Protein AF-A0A2R6IK11-F1 (afdb_monomer_lite)

Radius of gyration: 20.37 Å; chains: 1; bounding box: 44×15×68 Å

pLDDT: mean 73.19, std 18.85, range [38.56, 96.25]

Foldseek 3Di:
DDPPPPPPPPPVVVVVVVVVVVVLCVQLVLVVLVVVLVVLVVCVVVVVDDPVRSVVSNVVSVVSNVVSVVVVVVVVVVVVVVVD

Secondary structure (DSSP, 8-state):
----TTTSSHHHHHHHHHHHHHHHHHHT-HHHHHHHHHHHHHHHHTTSS-HHHHHHHHHHHHHHHHHHHHHHHHHHHHHHHTT-

Sequence (84 aa):
MILVDDLFARPFLSILDAVRTLAVEELYDVERIRDDLKENRLLYELGERSEDRYRERKWELEMELDAAERAREQLRSKSIEVRG

Structure (mmCIF, N/CA/C/O backbone):
data_AF-A0A2R6IK11-F1
#
_entry.id   AF-A0A2R6IK11-F1
#
loop_
_atom_site.group_PDB
_atom_site.id
_atom_site.type_symbol
_atom_site.label_atom_id
_atom_site.label_alt_id
_atom_site.label_comp_id
_atom_site.label_asym_id
_atom_site.label_entity_id
_atom_site.label_seq_id
_atom_site.pdbx_PDB_ins_code
_atom_site.Cartn_x
_atom_site.Cartn_y
_atom_site.Cartn_z
_atom_site.occupancy
_atom_site.B_iso_or_equiv
_atom_site.auth_seq_id
_atom_site.auth_comp_id
_atom_site.auth_asym_id
_atom_site.auth_atom_id
_atom_site.pdbx_PDB_model_num
ATOM 1 N N . MET A 1 1 ? 9.941 -8.618 -56.721 1.00 52.56 1 MET A N 1
ATOM 2 C CA . MET A 1 1 ? 10.657 -7.985 -55.596 1.00 52.56 1 MET A CA 1
ATOM 3 C C . MET A 1 1 ? 9.666 -7.062 -54.907 1.00 52.56 1 MET A C 1
ATOM 5 O O . MET A 1 1 ? 9.396 -5.986 -55.419 1.00 52.56 1 MET A O 1
ATOM 9 N N . ILE A 1 2 ? 8.999 -7.560 -53.866 1.00 44.12 2 ILE A N 1
ATOM 10 C CA . ILE A 1 2 ? 7.937 -6.846 -53.150 1.00 44.12 2 ILE A CA 1
ATOM 11 C C . ILE A 1 2 ? 8.611 -6.133 -51.974 1.00 44.12 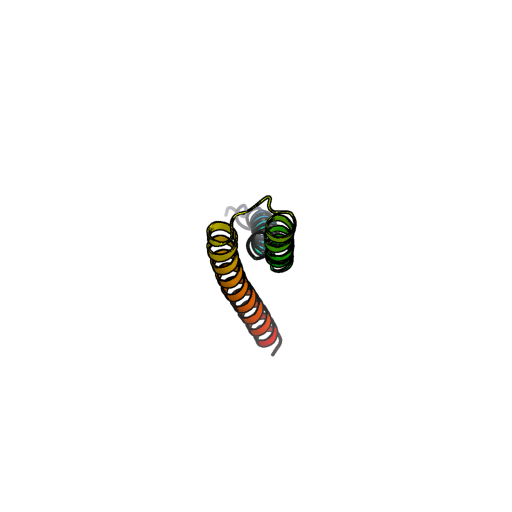2 ILE A C 1
ATOM 13 O O . ILE A 1 2 ? 8.983 -6.771 -51.000 1.00 44.12 2 ILE A O 1
ATOM 17 N N . LEU A 1 3 ? 8.824 -4.820 -52.096 1.00 53.72 3 LEU A N 1
ATOM 18 C CA . LEU A 1 3 ? 9.208 -3.936 -50.987 1.00 53.72 3 LEU A CA 1
ATOM 19 C C . LEU A 1 3 ? 7.934 -3.379 -50.334 1.00 53.72 3 LEU A C 1
ATOM 21 O O . LEU A 1 3 ? 7.666 -2.184 -50.391 1.00 53.72 3 LEU A O 1
ATOM 25 N N . VAL A 1 4 ? 7.098 -4.261 -49.787 1.00 49.78 4 VAL A N 1
ATOM 26 C CA . VAL A 1 4 ? 5.898 -3.860 -49.022 1.00 49.78 4 VAL A CA 1
ATOM 27 C C . VAL A 1 4 ? 6.061 -4.184 -47.532 1.00 49.78 4 VAL A C 1
ATOM 29 O O . VAL A 1 4 ? 5.349 -3.627 -46.702 1.00 49.78 4 VAL A O 1
ATOM 32 N N . ASP A 1 5 ? 7.060 -4.992 -47.169 1.00 50.59 5 ASP A N 1
ATOM 33 C CA . ASP A 1 5 ? 7.172 -5.536 -45.812 1.00 50.59 5 ASP A CA 1
ATOM 34 C C . ASP A 1 5 ? 7.752 -4.572 -44.763 1.00 50.59 5 ASP A C 1
ATOM 36 O O . ASP A 1 5 ? 7.465 -4.727 -43.580 1.00 50.59 5 ASP A O 1
ATOM 40 N N . ASP A 1 6 ? 8.524 -3.548 -45.142 1.00 52.81 6 ASP A N 1
ATOM 41 C CA . ASP A 1 6 ? 9.362 -2.840 -44.153 1.00 52.81 6 ASP A CA 1
ATOM 42 C C . ASP A 1 6 ? 8.760 -1.526 -43.602 1.00 52.81 6 ASP A C 1
ATOM 44 O O . ASP A 1 6 ? 9.287 -0.944 -42.650 1.00 52.81 6 ASP A O 1
ATOM 48 N N . LEU A 1 7 ? 7.634 -1.047 -44.157 1.00 51.91 7 LEU A N 1
ATOM 49 C CA . LEU A 1 7 ? 7.041 0.247 -43.765 1.00 51.91 7 LEU A CA 1
ATOM 50 C C . LEU A 1 7 ? 5.797 0.131 -42.868 1.00 51.91 7 LEU A C 1
ATOM 52 O O . LEU A 1 7 ? 5.489 1.064 -42.129 1.00 51.91 7 LEU A O 1
ATOM 56 N N . PHE A 1 8 ? 5.107 -1.013 -42.878 1.00 50.47 8 PHE A N 1
ATOM 57 C CA . PHE A 1 8 ? 3.864 -1.193 -42.115 1.00 50.47 8 PHE A CA 1
ATOM 58 C C . PHE A 1 8 ? 4.048 -1.880 -40.758 1.00 50.47 8 PHE A C 1
ATOM 60 O O . PHE A 1 8 ? 3.151 -1.803 -39.927 1.00 50.47 8 PHE A O 1
ATOM 67 N N . ALA A 1 9 ? 5.202 -2.493 -40.480 1.00 52.22 9 ALA A N 1
ATOM 68 C CA . ALA A 1 9 ? 5.444 -3.175 -39.204 1.00 52.22 9 ALA A CA 1
ATOM 69 C C . ALA A 1 9 ? 5.911 -2.237 -38.069 1.00 52.22 9 ALA A C 1
ATOM 71 O O . ALA A 1 9 ? 5.736 -2.548 -36.893 1.00 52.22 9 ALA A O 1
ATOM 72 N N . ARG A 1 10 ? 6.493 -1.073 -38.392 1.00 51.34 10 ARG A N 1
ATOM 73 C CA . ARG A 1 10 ? 7.154 -0.199 -37.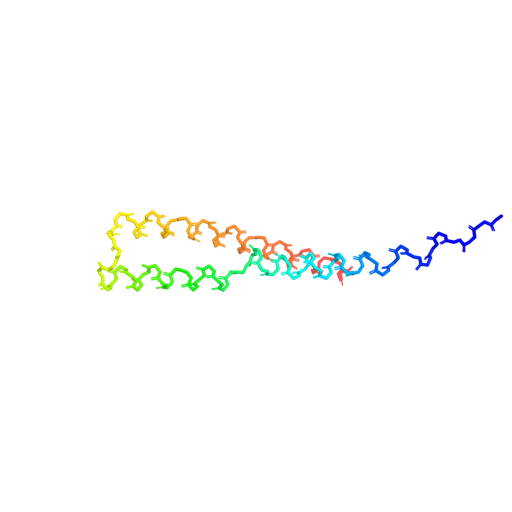403 1.00 51.34 10 ARG A CA 1
ATOM 74 C C . ARG A 1 10 ? 6.224 0.654 -36.516 1.00 51.34 10 ARG A C 1
ATOM 76 O O . ARG A 1 10 ? 6.540 0.777 -35.335 1.00 51.34 10 ARG A O 1
ATOM 83 N N . PRO A 1 11 ? 5.090 1.221 -36.981 1.00 53.59 11 PRO A N 1
ATOM 84 C CA . PRO A 1 11 ? 4.273 2.075 -36.112 1.00 53.59 11 PRO A CA 1
ATOM 85 C C . PRO A 1 11 ? 3.406 1.287 -35.115 1.00 53.59 11 PRO A C 1
ATOM 87 O O . PRO A 1 11 ? 3.141 1.780 -34.022 1.00 53.59 11 PRO A O 1
ATOM 90 N N . PHE A 1 12 ? 3.000 0.051 -35.429 1.00 48.31 12 PHE A N 1
ATOM 91 C CA . PHE A 1 12 ? 2.166 -0.751 -34.519 1.00 48.31 12 PHE A CA 1
ATOM 92 C C . PHE A 1 12 ? 2.949 -1.334 -33.340 1.00 48.31 12 PHE A C 1
ATOM 94 O O . PHE A 1 12 ? 2.393 -1.454 -32.253 1.00 48.31 12 PHE A O 1
ATOM 101 N N . LEU A 1 13 ? 4.242 -1.629 -33.521 1.00 52.12 13 LEU A N 1
ATOM 102 C CA . LEU A 1 13 ? 5.128 -2.017 -32.418 1.00 52.12 13 LEU A CA 1
ATOM 103 C C . LEU A 1 13 ? 5.292 -0.868 -31.413 1.00 52.12 13 LEU A C 1
ATOM 105 O O . LEU A 1 13 ? 5.221 -1.097 -30.214 1.00 52.12 13 LEU A O 1
ATOM 109 N N . SER A 1 14 ? 5.401 0.374 -31.898 1.00 52.19 14 SER A N 1
ATOM 110 C CA . SER A 1 14 ? 5.505 1.568 -31.049 1.00 52.19 14 SER A CA 1
ATOM 111 C C . SER A 1 14 ? 4.227 1.865 -30.261 1.00 52.19 14 SER A C 1
ATOM 113 O O . SER A 1 14 ? 4.318 2.285 -29.111 1.00 52.19 14 SER A O 1
ATOM 115 N N . ILE A 1 15 ? 3.046 1.653 -30.850 1.00 57.84 15 ILE A N 1
ATOM 116 C CA . ILE A 1 15 ? 1.772 1.816 -30.132 1.00 57.84 15 ILE A CA 1
ATOM 117 C C . ILE A 1 15 ? 1.599 0.691 -29.110 1.00 57.84 15 ILE A C 1
ATOM 119 O O . ILE A 1 15 ? 1.161 0.951 -27.996 1.00 57.84 15 ILE A O 1
ATOM 123 N N . LEU A 1 16 ? 1.971 -0.545 -29.455 1.00 55.66 16 LEU A N 1
ATOM 124 C CA . LEU A 1 16 ? 1.921 -1.666 -28.520 1.00 55.66 16 LEU A CA 1
ATOM 125 C C . LEU A 1 16 ? 2.899 -1.474 -27.354 1.00 55.66 16 LEU A C 1
ATOM 127 O O . LEU A 1 16 ? 2.542 -1.804 -26.229 1.00 55.66 16 LEU A O 1
ATOM 131 N N . ASP A 1 17 ? 4.086 -0.915 -27.596 1.00 53.56 17 ASP A N 1
ATOM 132 C CA . ASP A 1 17 ? 5.027 -0.530 -26.540 1.00 53.56 17 ASP A CA 1
ATOM 133 C C . ASP A 1 17 ? 4.489 0.626 -25.703 1.00 53.56 17 ASP A C 1
ATOM 135 O O . ASP A 1 17 ? 4.554 0.550 -24.486 1.00 53.56 17 ASP A O 1
ATOM 139 N N . ALA A 1 18 ? 3.877 1.649 -26.306 1.00 59.12 18 ALA A N 1
ATOM 140 C CA . ALA A 1 18 ? 3.256 2.738 -25.555 1.00 59.12 18 ALA A CA 1
ATOM 141 C C . ALA A 1 18 ? 2.099 2.239 -24.678 1.00 59.12 18 ALA A C 1
ATOM 143 O O . ALA A 1 18 ? 2.026 2.597 -23.510 1.00 59.12 18 ALA A O 1
ATOM 144 N N . VAL A 1 19 ? 1.236 1.363 -25.202 1.00 55.59 19 VAL A N 1
ATOM 145 C CA . VAL A 1 19 ? 0.151 0.726 -24.440 1.00 55.59 19 VAL A CA 1
ATOM 146 C C . VAL A 1 19 ? 0.712 -0.224 -23.388 1.00 55.59 19 VAL A C 1
ATOM 148 O O . VAL A 1 19 ? 0.178 -0.275 -22.293 1.00 55.59 19 VAL A O 1
ATOM 151 N N . ARG A 1 20 ? 1.796 -0.953 -23.670 1.00 49.50 20 ARG A N 1
ATOM 152 C CA . ARG A 1 20 ? 2.474 -1.814 -22.693 1.00 49.50 20 ARG A CA 1
ATOM 153 C C . ARG A 1 20 ? 3.135 -0.993 -21.593 1.00 49.50 20 ARG A C 1
ATOM 155 O O . ARG A 1 20 ? 3.065 -1.406 -20.450 1.00 49.50 20 ARG A O 1
ATOM 162 N N . THR A 1 21 ? 3.740 0.150 -21.900 1.00 52.59 21 THR A N 1
ATOM 163 C CA . THR A 1 21 ? 4.300 1.076 -20.910 1.00 52.59 21 THR A CA 1
ATOM 164 C C . THR A 1 21 ? 3.192 1.710 -20.084 1.00 52.59 21 THR A C 1
ATOM 166 O O . THR A 1 21 ? 3.295 1.683 -18.867 1.00 52.59 21 THR A O 1
ATOM 169 N N . LEU A 1 22 ? 2.106 2.175 -20.709 1.00 53.31 22 LEU A N 1
ATOM 170 C CA . LEU A 1 22 ? 0.953 2.737 -20.002 1.00 53.31 22 LEU A CA 1
ATOM 171 C C . LEU A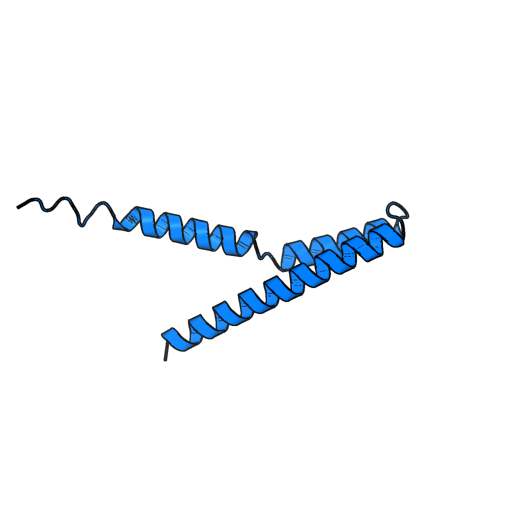 1 22 ? 0.266 1.682 -19.126 1.00 53.31 22 LEU A C 1
ATOM 173 O O . LEU A 1 22 ? -0.065 1.950 -17.982 1.00 53.31 22 LEU A O 1
ATOM 177 N N . ALA A 1 23 ? 0.118 0.458 -19.635 1.00 51.97 23 ALA A N 1
ATOM 178 C CA . ALA A 1 23 ? -0.440 -0.663 -18.894 1.00 51.97 23 ALA A CA 1
ATOM 179 C C . ALA A 1 23 ? 0.510 -1.165 -17.806 1.00 51.97 23 ALA A C 1
ATOM 181 O O . ALA A 1 23 ? 0.032 -1.654 -16.804 1.00 51.97 23 ALA A O 1
ATOM 182 N N . VAL A 1 24 ? 1.834 -1.072 -17.959 1.00 52.12 24 VAL A N 1
ATOM 183 C CA . VAL A 1 24 ? 2.802 -1.406 -16.896 1.00 52.12 24 VAL A CA 1
ATOM 184 C C . VAL A 1 24 ? 2.844 -0.307 -15.833 1.00 52.12 24 VAL A C 1
ATOM 186 O O . VAL A 1 24 ? 2.979 -0.631 -14.657 1.00 52.12 24 VAL A O 1
ATOM 189 N N . GLU A 1 25 ? 2.683 0.960 -16.219 1.00 52.03 25 GLU A N 1
ATOM 190 C CA . GLU A 1 25 ? 2.481 2.070 -15.284 1.00 52.03 25 GLU A CA 1
ATOM 191 C C . GLU A 1 25 ? 1.134 1.959 -14.547 1.00 52.03 25 GLU A C 1
ATOM 193 O O . GLU A 1 25 ? 1.113 2.193 -13.346 1.00 52.03 25 GLU A O 1
ATOM 198 N N . GLU A 1 26 ? 0.051 1.511 -15.199 1.00 51.00 26 GLU A N 1
ATOM 199 C CA . GLU A 1 26 ? -1.250 1.247 -14.550 1.00 51.00 26 GLU A CA 1
ATOM 200 C C . GLU A 1 26 ? -1.288 -0.065 -13.733 1.00 51.00 26 GLU A C 1
ATOM 202 O O . GLU A 1 26 ? -1.879 -0.107 -12.653 1.00 51.00 26 GLU A O 1
ATOM 207 N N . LEU A 1 27 ? -0.681 -1.158 -14.219 1.00 55.59 27 LEU A N 1
ATOM 208 C CA . LEU A 1 27 ? -0.708 -2.487 -13.574 1.00 55.59 27 LEU A CA 1
ATOM 209 C C . LEU A 1 27 ? 0.231 -2.577 -12.368 1.00 55.59 27 LEU A C 1
ATOM 211 O O . LEU A 1 27 ? 0.002 -3.407 -11.493 1.00 55.59 27 LEU A O 1
ATOM 215 N N . TYR A 1 28 ? 1.263 -1.734 -12.309 1.00 58.72 28 TYR A N 1
ATOM 216 C CA . TYR A 1 28 ? 2.159 -1.602 -11.158 1.00 58.72 28 TYR A CA 1
ATOM 217 C C . TYR A 1 28 ? 2.145 -0.176 -10.617 1.00 58.72 28 TYR A C 1
ATOM 219 O O . TYR A 1 28 ? 3.191 0.392 -10.284 1.00 58.72 28 TYR A O 1
ATOM 227 N N . ASP A 1 29 ? 0.949 0.403 -10.525 1.00 73.50 29 ASP A N 1
ATOM 228 C CA . ASP A 1 29 ? 0.769 1.708 -9.913 1.00 73.50 29 ASP A CA 1
ATOM 229 C C . ASP A 1 29 ? 0.934 1.597 -8.388 1.00 73.50 29 ASP A C 1
ATOM 231 O O . ASP A 1 29 ? -0.007 1.401 -7.616 1.00 73.50 29 ASP A O 1
ATOM 235 N N . VAL A 1 30 ? 2.193 1.692 -7.961 1.00 82.62 30 VAL A N 1
ATOM 236 C CA . VAL A 1 30 ? 2.613 1.759 -6.558 1.00 82.62 30 VAL A CA 1
ATOM 237 C C . VAL A 1 30 ? 1.832 2.840 -5.805 1.00 82.62 30 VAL A C 1
ATOM 239 O O . VAL A 1 30 ? 1.528 2.654 -4.627 1.00 82.62 30 VAL A O 1
ATOM 242 N N . GLU A 1 31 ? 1.488 3.955 -6.457 1.00 82.44 31 GLU A N 1
ATOM 243 C CA . GLU A 1 31 ? 0.734 5.035 -5.821 1.00 82.44 31 GLU A CA 1
ATOM 244 C C . GLU A 1 31 ? -0.731 4.641 -5.620 1.00 82.44 31 GLU A C 1
ATOM 246 O O . GLU A 1 31 ? -1.246 4.822 -4.517 1.00 82.44 31 GLU A O 1
ATOM 251 N N . ARG A 1 32 ? -1.360 3.979 -6.600 1.00 84.12 32 ARG A N 1
ATOM 252 C CA . ARG A 1 32 ? -2.709 3.407 -6.437 1.00 84.12 32 ARG A CA 1
ATOM 253 C C . ARG A 1 32 ? -2.777 2.418 -5.271 1.00 84.12 32 ARG A C 1
ATOM 255 O O . ARG A 1 32 ? -3.666 2.521 -4.433 1.00 84.12 32 ARG A O 1
ATOM 262 N N . ILE A 1 33 ? -1.817 1.494 -5.161 1.00 87.25 33 ILE A N 1
ATOM 263 C CA . ILE A 1 33 ? -1.783 0.506 -4.062 1.00 87.25 33 ILE A CA 1
ATOM 264 C C . ILE A 1 33 ? -1.603 1.204 -2.700 1.00 87.25 33 ILE A C 1
ATOM 266 O O . ILE A 1 33 ? -2.201 0.812 -1.695 1.00 87.25 33 ILE A O 1
ATOM 270 N N . ARG A 1 34 ? -0.798 2.273 -2.648 1.00 88.25 34 ARG A N 1
ATOM 271 C CA . ARG A 1 34 ? -0.628 3.097 -1.440 1.00 88.25 34 ARG A CA 1
ATOM 272 C C . ARG A 1 34 ? -1.894 3.859 -1.071 1.00 88.25 34 ARG A C 1
ATOM 274 O O . ARG A 1 34 ? -2.162 4.021 0.119 1.00 88.25 34 ARG A O 1
ATOM 281 N N . ASP A 1 35 ? -2.655 4.325 -2.049 1.00 90.81 35 ASP A N 1
ATOM 282 C CA . ASP A 1 35 ? -3.938 4.978 -1.813 1.00 90.81 35 ASP A CA 1
ATOM 283 C C . ASP A 1 35 ?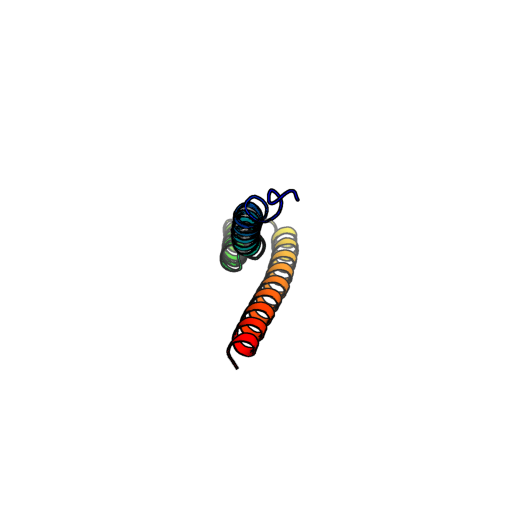 -4.990 3.979 -1.319 1.00 90.81 35 ASP A C 1
ATOM 285 O O . ASP A 1 35 ? -5.632 4.245 -0.301 1.00 90.81 35 ASP A O 1
ATOM 289 N N . ASP A 1 36 ? -5.048 2.779 -1.899 1.00 90.56 36 ASP A N 1
ATOM 290 C CA . ASP A 1 36 ? -5.902 1.684 -1.423 1.00 90.56 36 ASP A CA 1
ATOM 291 C C . ASP A 1 36 ? -5.563 1.286 0.031 1.00 90.56 36 ASP A C 1
ATOM 293 O O . ASP A 1 36 ? -6.453 0.978 0.830 1.00 90.56 36 ASP A O 1
ATOM 297 N N . LEU A 1 37 ? -4.281 1.326 0.423 1.00 93.19 37 LEU A N 1
ATOM 298 C CA . LEU A 1 37 ? -3.854 1.108 1.814 1.00 93.19 37 LEU A CA 1
ATOM 299 C C . LEU A 1 37 ? -4.381 2.196 2.760 1.00 93.19 37 LEU A C 1
ATOM 301 O O . LEU A 1 37 ? -4.820 1.883 3.874 1.00 93.19 37 LEU A O 1
ATOM 305 N N . LYS A 1 38 ? -4.347 3.466 2.335 1.00 93.88 38 LYS A N 1
ATOM 306 C CA . LYS A 1 38 ? -4.892 4.590 3.113 1.00 93.88 38 LYS A CA 1
ATOM 307 C C . LYS A 1 38 ? -6.405 4.470 3.244 1.00 93.88 38 LYS A C 1
ATOM 309 O O . LYS A 1 38 ? -6.922 4.629 4.347 1.00 93.88 38 LYS A O 1
ATOM 314 N N . GLU A 1 39 ? -7.099 4.144 2.159 1.00 94.69 39 GLU A N 1
ATOM 315 C CA . GLU A 1 39 ? -8.545 3.930 2.159 1.00 94.69 39 GLU A CA 1
ATOM 316 C C . GLU A 1 39 ? -8.929 2.756 3.066 1.00 94.69 39 GLU A C 1
ATOM 318 O O . GLU A 1 39 ? -9.808 2.890 3.915 1.00 94.69 39 GLU A O 1
ATOM 323 N N . ASN A 1 40 ? -8.225 1.622 2.972 1.00 93.25 40 ASN A N 1
ATOM 324 C CA . ASN A 1 40 ? -8.474 0.465 3.830 1.00 93.25 40 ASN A CA 1
ATOM 325 C C . ASN A 1 40 ? -8.358 0.819 5.320 1.00 93.25 40 ASN A C 1
ATOM 327 O O . ASN A 1 40 ? -9.184 0.389 6.127 1.00 93.25 40 ASN A O 1
ATOM 331 N N . ARG A 1 41 ? -7.355 1.628 5.678 1.00 93.12 41 ARG A N 1
ATOM 332 C CA . ARG A 1 41 ? -7.189 2.143 7.039 1.00 93.12 41 ARG A CA 1
ATOM 333 C C . ARG A 1 41 ? -8.312 3.101 7.431 1.00 93.12 41 ARG A C 1
ATOM 335 O O . ARG A 1 41 ? -8.840 2.972 8.530 1.00 93.12 41 ARG A O 1
ATOM 342 N N . LEU A 1 42 ? -8.690 4.022 6.548 1.00 95.38 42 LEU A N 1
ATOM 343 C CA . LEU A 1 42 ? -9.766 4.977 6.800 1.00 95.38 42 LEU A CA 1
ATOM 344 C C . LEU A 1 42 ? -11.095 4.261 7.070 1.00 95.38 42 LEU A C 1
ATOM 346 O O . LEU A 1 42 ? -11.762 4.559 8.055 1.00 95.38 42 LEU A O 1
ATOM 350 N N . LEU A 1 43 ? -11.448 3.267 6.255 1.00 92.62 43 LEU A N 1
ATOM 351 C CA . LEU A 1 43 ? -12.673 2.481 6.429 1.00 92.62 43 LEU A CA 1
ATOM 352 C C . LEU A 1 43 ? -12.689 1.715 7.758 1.00 92.62 43 LEU A C 1
ATOM 354 O O . LEU A 1 43 ? -13.742 1.572 8.377 1.00 92.62 43 LEU A O 1
ATOM 358 N N . TYR A 1 44 ? -11.530 1.241 8.220 1.00 92.75 44 TYR A N 1
ATOM 359 C CA . TYR A 1 44 ? -11.407 0.636 9.545 1.00 92.75 44 TYR A CA 1
ATOM 360 C C . TYR A 1 44 ? -11.598 1.667 10.667 1.00 92.75 44 TYR A C 1
ATOM 362 O O . TYR A 1 44 ? -12.361 1.423 11.599 1.00 92.75 44 TYR A O 1
ATOM 370 N N . GLU A 1 45 ? -10.955 2.833 10.564 1.00 93.25 45 GLU A N 1
ATOM 371 C CA . GLU A 1 45 ? -11.068 3.914 11.556 1.00 93.25 45 GLU A CA 1
ATOM 372 C C . GLU A 1 45 ? -12.497 4.478 11.653 1.00 93.25 45 GLU A C 1
ATOM 374 O O . GLU A 1 45 ? -12.946 4.826 12.744 1.00 93.25 45 GLU A O 1
ATOM 379 N N . LEU A 1 46 ? -13.236 4.507 10.540 1.00 95.50 46 LEU A N 1
ATOM 380 C CA . LEU A 1 46 ? -14.650 4.896 10.495 1.00 95.50 46 LEU A CA 1
ATOM 381 C C . LEU A 1 46 ? -15.604 3.795 10.993 1.00 95.50 46 LEU A C 1
ATOM 383 O O . LEU A 1 46 ? -16.800 4.041 11.141 1.00 95.50 46 LEU A O 1
ATOM 387 N N . GLY A 1 47 ? -15.104 2.583 11.256 1.00 91.50 47 GLY A N 1
ATOM 388 C CA . GLY A 1 47 ? -15.924 1.430 11.635 1.00 91.50 47 GLY A CA 1
ATOM 389 C C . GLY A 1 47 ? -16.738 0.831 10.482 1.00 91.50 47 GLY A C 1
ATOM 390 O O . GLY A 1 47 ? -17.567 -0.049 10.708 1.00 91.50 47 GLY A O 1
ATOM 391 N N . GLU A 1 48 ? -16.492 1.267 9.244 1.00 90.75 48 GLU A N 1
ATOM 392 C CA . GLU A 1 48 ? -17.126 0.745 8.025 1.00 90.75 48 GLU A CA 1
ATOM 393 C C . GLU A 1 48 ? -16.510 -0.587 7.562 1.00 90.75 48 GLU A C 1
ATOM 395 O O . GLU A 1 48 ? -17.052 -1.273 6.693 1.00 90.75 48 GLU A O 1
ATOM 400 N N . ARG A 1 49 ? -15.382 -0.992 8.160 1.00 88.31 49 ARG A N 1
ATOM 401 C CA . ARG A 1 49 ? -14.703 -2.264 7.895 1.00 88.31 49 ARG A CA 1
ATOM 402 C C . ARG A 1 49 ? -14.335 -2.973 9.195 1.00 88.31 49 ARG A C 1
ATOM 404 O O . ARG A 1 49 ? -13.763 -2.374 10.100 1.00 88.31 49 ARG A O 1
ATOM 411 N N . SER A 1 50 ? -14.634 -4.272 9.274 1.00 93.38 50 SER A N 1
ATOM 412 C CA . SER A 1 50 ? -14.252 -5.100 10.424 1.00 93.38 50 SER A CA 1
ATOM 413 C C . SER A 1 50 ? -12.739 -5.317 10.488 1.00 93.38 50 SER A C 1
ATOM 415 O O . SER A 1 50 ? -12.055 -5.288 9.464 1.00 93.38 50 SER A O 1
ATOM 417 N N . GLU A 1 51 ? -12.214 -5.582 11.687 1.00 94.00 51 GLU A N 1
ATOM 418 C CA . GLU A 1 51 ? -10.777 -5.794 11.909 1.00 94.00 51 GLU A CA 1
ATOM 419 C C . GLU A 1 51 ? -10.215 -6.937 11.048 1.00 94.00 51 GLU A C 1
ATOM 421 O O . GLU A 1 51 ? -9.146 -6.801 10.455 1.00 94.00 51 GLU A O 1
ATOM 426 N N . ASP A 1 52 ? -10.953 -8.042 10.918 1.00 95.31 52 ASP A N 1
ATOM 427 C CA . ASP A 1 52 ? -10.522 -9.195 10.120 1.00 95.31 52 ASP A CA 1
ATOM 428 C C . ASP A 1 52 ? -10.429 -8.852 8.632 1.00 95.31 52 ASP A C 1
ATOM 430 O O . ASP A 1 52 ? -9.430 -9.167 7.988 1.00 95.31 52 ASP A O 1
ATOM 434 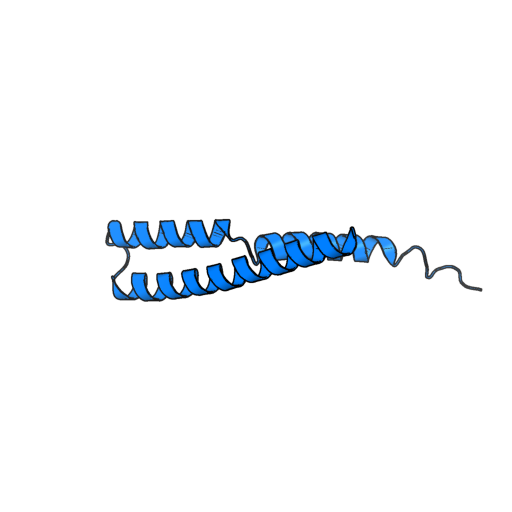N N . ARG A 1 53 ? -11.418 -8.120 8.100 1.00 92.38 53 ARG A N 1
ATOM 435 C CA . ARG A 1 53 ? -11.410 -7.657 6.704 1.00 92.38 53 ARG A CA 1
ATOM 436 C C . ARG A 1 53 ? -10.338 -6.610 6.451 1.00 92.38 53 ARG A C 1
ATOM 438 O O . ARG A 1 53 ? -9.716 -6.621 5.395 1.00 92.38 53 ARG A O 1
ATOM 445 N N . TYR A 1 54 ? -10.108 -5.720 7.411 1.00 94.56 54 TYR A N 1
ATOM 446 C CA . TYR A 1 54 ? -9.015 -4.759 7.350 1.00 94.56 54 TYR A CA 1
ATOM 447 C C . TYR A 1 54 ? -7.661 -5.470 7.286 1.00 94.56 54 TYR A C 1
ATOM 449 O O . TYR A 1 54 ? -6.849 -5.129 6.427 1.00 94.56 54 TYR A O 1
ATOM 457 N N . ARG A 1 55 ? -7.429 -6.465 8.155 1.00 95.69 55 ARG A N 1
ATOM 458 C CA . ARG A 1 55 ? -6.175 -7.231 8.213 1.00 95.69 55 ARG A CA 1
ATOM 459 C C . ARG A 1 55 ? -5.935 -8.049 6.949 1.00 95.69 55 ARG A C 1
ATOM 461 O O . ARG A 1 55 ? -4.842 -7.968 6.397 1.00 95.69 55 ARG A O 1
ATOM 468 N N . GLU A 1 56 ? -6.945 -8.782 6.488 1.00 95.00 56 GLU A N 1
ATOM 469 C CA . GLU A 1 56 ? -6.898 -9.554 5.241 1.00 95.00 56 GLU A CA 1
ATOM 470 C C . GLU A 1 56 ? -6.550 -8.642 4.059 1.00 95.00 56 GLU A C 1
ATOM 472 O O . GLU A 1 56 ? -5.531 -8.837 3.397 1.00 95.00 56 GLU A O 1
ATOM 477 N N . ARG A 1 57 ? -7.321 -7.563 3.868 1.00 91.94 57 ARG A N 1
ATOM 478 C CA . ARG A 1 57 ? -7.111 -6.644 2.747 1.00 91.94 57 ARG A CA 1
ATOM 479 C C . ARG A 1 57 ? -5.782 -5.900 2.829 1.00 91.94 57 ARG A C 1
ATOM 481 O O . ARG A 1 57 ? -5.149 -5.652 1.808 1.00 91.94 57 ARG A O 1
ATOM 488 N N . LYS A 1 58 ? -5.347 -5.536 4.037 1.00 95.25 58 LYS A N 1
ATOM 489 C CA . LYS A 1 58 ? -4.048 -4.895 4.258 1.00 95.25 58 LYS A CA 1
ATOM 490 C C . LYS A 1 58 ? -2.911 -5.814 3.819 1.00 95.25 58 LYS A C 1
ATOM 492 O O . LYS A 1 58 ? -2.020 -5.357 3.116 1.00 95.25 58 LYS A O 1
ATOM 497 N N . TRP A 1 59 ? -2.962 -7.086 4.210 1.00 96.25 59 TRP A N 1
ATOM 498 C CA . TRP A 1 59 ? -1.934 -8.057 3.852 1.00 96.25 59 TRP A CA 1
ATOM 499 C C . TRP A 1 59 ? -1.848 -8.268 2.334 1.00 96.25 59 TRP A C 1
ATOM 501 O O . TRP A 1 59 ? -0.753 -8.267 1.780 1.00 96.25 59 TRP A O 1
ATOM 511 N N . GLU A 1 60 ? -2.989 -8.370 1.648 1.00 92.94 60 GLU A N 1
ATOM 512 C CA . GLU A 1 60 ? -3.030 -8.459 0.181 1.00 92.94 60 GLU A CA 1
ATOM 513 C C . GLU A 1 60 ? -2.363 -7.253 -0.494 1.00 92.94 60 GLU A C 1
ATOM 515 O O . GLU A 1 60 ? -1.519 -7.423 -1.372 1.00 92.94 60 GLU A O 1
ATOM 520 N N . LEU A 1 61 ? -2.716 -6.039 -0.060 1.00 93.12 61 LEU A N 1
ATOM 521 C CA . LEU A 1 61 ? -2.178 -4.799 -0.620 1.00 93.12 61 LEU A CA 1
ATOM 522 C C . LEU A 1 61 ? -0.677 -4.641 -0.345 1.00 93.12 61 LEU A C 1
ATOM 524 O O . LEU A 1 61 ? 0.061 -4.178 -1.208 1.00 93.12 61 LEU A O 1
ATOM 528 N N . GLU A 1 62 ? -0.201 -5.046 0.835 1.00 93.50 62 GLU A N 1
ATOM 529 C CA . GLU A 1 62 ? 1.231 -5.041 1.165 1.00 93.50 62 GLU A CA 1
ATOM 530 C C . GLU A 1 62 ? 2.022 -6.026 0.287 1.00 93.50 62 GLU A C 1
ATOM 532 O O . GLU A 1 62 ? 3.125 -5.705 -0.158 1.00 93.50 62 GLU A O 1
ATOM 537 N N . MET A 1 63 ? 1.451 -7.196 -0.017 1.00 92.31 63 MET A N 1
ATOM 538 C CA . MET A 1 63 ? 2.050 -8.169 -0.938 1.00 92.31 63 MET A CA 1
ATOM 539 C C . MET A 1 63 ? 2.092 -7.650 -2.384 1.00 92.31 63 MET A C 1
ATOM 541 O O . MET A 1 63 ? 3.097 -7.827 -3.075 1.00 92.31 63 MET A O 1
ATOM 545 N N . GLU A 1 64 ? 1.021 -6.996 -2.842 1.00 88.38 64 GLU A N 1
ATOM 546 C CA . GLU A 1 64 ? 0.957 -6.358 -4.165 1.00 88.38 64 GLU A CA 1
ATOM 547 C C . GLU A 1 64 ? 1.992 -5.228 -4.279 1.00 88.38 64 GLU A C 1
ATOM 549 O O . GLU A 1 64 ? 2.701 -5.130 -5.284 1.00 88.38 64 GLU A O 1
ATOM 554 N N . LEU A 1 65 ? 2.145 -4.430 -3.216 1.00 89.62 65 LEU A N 1
ATOM 555 C CA . LEU A 1 65 ? 3.111 -3.338 -3.140 1.00 89.62 65 LEU A CA 1
ATOM 556 C C . LEU A 1 65 ? 4.558 -3.837 -3.236 1.00 89.62 65 LEU A C 1
ATOM 558 O O . LEU A 1 65 ? 5.321 -3.308 -4.042 1.00 89.62 65 LEU A O 1
ATOM 562 N N . ASP A 1 66 ? 4.935 -4.870 -2.475 1.00 89.00 66 ASP A N 1
ATOM 563 C CA . ASP A 1 66 ? 6.285 -5.458 -2.537 1.00 89.00 66 ASP A CA 1
ATOM 564 C C . ASP A 1 66 ? 6.594 -6.005 -3.940 1.00 89.00 66 ASP A C 1
ATOM 566 O O . ASP A 1 66 ? 7.677 -5.774 -4.487 1.00 89.00 66 ASP A O 1
ATOM 570 N N . ALA A 1 67 ? 5.629 -6.681 -4.569 1.00 86.00 67 ALA A N 1
ATOM 571 C CA . ALA A 1 67 ? 5.787 -7.173 -5.933 1.00 86.00 67 ALA A CA 1
ATOM 572 C C . ALA A 1 67 ? 5.974 -6.024 -6.942 1.00 86.00 67 ALA A C 1
ATOM 574 O O . ALA A 1 67 ? 6.858 -6.096 -7.805 1.00 86.00 67 ALA A O 1
ATOM 575 N N . ALA A 1 68 ? 5.184 -4.954 -6.814 1.00 84.81 68 ALA A N 1
ATOM 576 C CA . ALA A 1 68 ? 5.258 -3.778 -7.674 1.00 84.81 68 ALA A CA 1
ATOM 577 C C . ALA A 1 68 ? 6.575 -3.006 -7.509 1.00 84.81 68 ALA A C 1
ATOM 579 O O . ALA A 1 68 ? 7.214 -2.639 -8.500 1.00 84.81 68 ALA A O 1
ATOM 580 N N . GLU A 1 69 ? 7.033 -2.806 -6.272 1.00 84.88 69 GLU A N 1
ATOM 581 C CA . GLU A 1 69 ? 8.291 -2.116 -5.982 1.00 84.88 69 GLU A CA 1
ATOM 582 C C . GLU A 1 69 ? 9.496 -2.890 -6.541 1.00 84.88 69 GLU A C 1
ATOM 584 O O . GLU A 1 69 ? 10.354 -2.295 -7.202 1.00 84.88 69 GLU A O 1
ATOM 589 N N . ARG A 1 70 ? 9.520 -4.223 -6.403 1.00 83.50 70 ARG A N 1
ATOM 590 C CA . ARG A 1 70 ? 10.576 -5.071 -6.988 1.00 83.50 70 ARG A CA 1
ATOM 591 C C . ARG A 1 70 ? 10.577 -5.053 -8.510 1.00 83.50 70 ARG A C 1
ATOM 593 O O . ARG A 1 70 ? 11.647 -5.014 -9.120 1.00 83.50 70 ARG A O 1
ATOM 600 N N . ALA A 1 71 ? 9.402 -5.088 -9.139 1.00 79.44 71 ALA A N 1
ATOM 601 C CA . ALA A 1 71 ? 9.289 -4.993 -10.592 1.00 79.44 71 ALA A CA 1
ATOM 602 C C . ALA A 1 71 ? 9.837 -3.647 -11.095 1.00 79.44 71 ALA A C 1
ATOM 604 O O . ALA A 1 71 ? 10.641 -3.605 -12.032 1.00 79.44 71 ALA A O 1
ATOM 605 N N . ARG A 1 72 ? 9.482 -2.547 -10.417 1.00 76.81 72 ARG A N 1
ATOM 606 C CA . ARG A 1 72 ? 9.978 -1.201 -10.727 1.00 76.81 72 ARG A CA 1
ATOM 607 C C . ARG A 1 72 ? 11.490 -1.084 -10.546 1.00 76.81 72 ARG A C 1
ATOM 609 O O . ARG A 1 72 ? 12.160 -0.477 -11.383 1.00 76.81 72 ARG A O 1
ATOM 616 N N . GLU A 1 73 ? 12.041 -1.662 -9.483 1.00 77.62 73 GLU A N 1
ATOM 617 C CA . GLU A 1 73 ? 13.483 -1.661 -9.235 1.00 77.62 73 GLU A CA 1
ATOM 618 C C . GLU A 1 73 ? 14.250 -2.414 -10.331 1.00 77.62 73 GLU A C 1
ATOM 620 O O . GLU A 1 73 ? 15.214 -1.882 -10.881 1.00 77.62 73 GLU A O 1
ATOM 625 N N . GLN A 1 74 ? 13.780 -3.597 -10.737 1.00 72.88 74 GLN A N 1
ATOM 626 C CA . GLN A 1 74 ? 14.394 -4.372 -11.823 1.00 72.88 74 GLN A CA 1
ATOM 627 C C . GLN A 1 74 ? 14.376 -3.626 -13.164 1.00 72.88 74 GLN A C 1
ATOM 629 O O . GLN A 1 74 ? 15.372 -3.643 -13.893 1.00 72.88 74 GLN A O 1
ATOM 634 N N . LEU A 1 75 ? 13.276 -2.938 -13.486 1.00 70.19 75 LEU A N 1
ATOM 635 C CA . LEU A 1 75 ? 13.177 -2.113 -14.692 1.00 70.19 75 LEU A CA 1
ATOM 636 C C . LEU A 1 75 ? 14.157 -0.931 -14.656 1.00 70.19 75 LEU A C 1
ATOM 638 O O . LEU A 1 75 ? 14.831 -0.664 -15.657 1.00 70.19 75 LEU A O 1
ATOM 642 N N . ARG A 1 76 ? 14.297 -0.250 -13.508 1.00 66.31 76 ARG A N 1
ATOM 643 C CA . ARG A 1 76 ? 15.290 0.829 -13.342 1.00 66.31 76 ARG A CA 1
ATOM 644 C C . ARG A 1 76 ? 16.716 0.305 -13.492 1.00 66.31 76 ARG A C 1
ATOM 646 O O . ARG A 1 76 ? 17.498 0.927 -14.203 1.00 66.31 76 ARG A O 1
ATOM 653 N N . SER A 1 77 ? 17.034 -0.841 -12.894 1.00 65.69 77 SER A N 1
ATOM 654 C CA . SER A 1 77 ? 18.364 -1.457 -12.970 1.00 65.69 77 SER A CA 1
ATOM 655 C C . SER A 1 77 ? 18.739 -1.865 -14.400 1.00 65.69 77 SER A C 1
ATOM 657 O O . SER A 1 77 ? 19.816 -1.506 -14.869 1.00 65.69 77 SER A O 1
ATOM 659 N N . LYS A 1 78 ? 17.824 -2.497 -15.153 1.00 57.78 78 LYS A N 1
ATOM 660 C CA . LYS A 1 78 ? 18.037 -2.812 -16.581 1.00 57.78 78 LYS A CA 1
ATOM 661 C C . LYS A 1 78 ? 18.227 -1.571 -17.453 1.00 57.78 78 LYS A C 1
ATOM 663 O O . LYS A 1 78 ? 19.006 -1.594 -18.397 1.00 57.78 78 LYS A O 1
ATOM 668 N N . SER A 1 79 ? 17.531 -0.479 -17.146 1.00 54.62 79 SER A N 1
ATO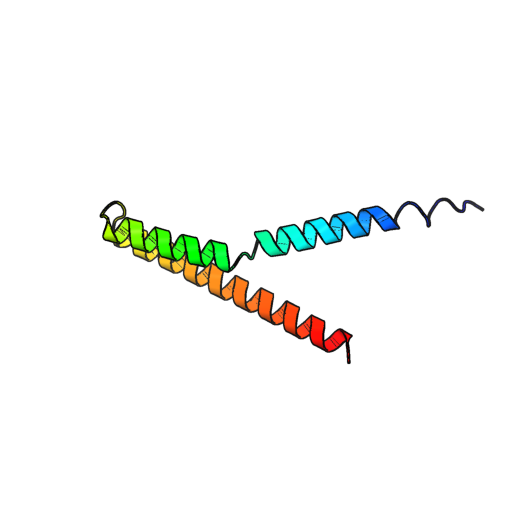M 669 C CA . SER A 1 79 ? 17.633 0.772 -17.912 1.00 54.62 79 SER A CA 1
ATOM 670 C C . SER A 1 79 ? 18.993 1.465 -17.751 1.00 54.62 79 SER A C 1
ATOM 672 O O . SER A 1 79 ? 19.404 2.225 -18.627 1.00 54.62 79 SER A O 1
ATOM 674 N N . ILE A 1 80 ? 19.688 1.218 -16.636 1.00 53.69 80 ILE A N 1
ATOM 675 C CA . ILE A 1 80 ? 21.023 1.764 -16.359 1.00 53.69 80 ILE A CA 1
ATOM 676 C C . ILE A 1 80 ? 22.099 0.958 -17.105 1.00 53.69 80 ILE A C 1
ATOM 678 O O . ILE A 1 80 ? 23.055 1.545 -17.601 1.00 53.69 80 ILE A O 1
ATOM 682 N N . GLU A 1 81 ? 21.910 -0.354 -17.266 1.00 51.06 81 GLU A N 1
ATOM 683 C CA . GLU A 1 81 ? 22.862 -1.247 -17.945 1.00 51.06 81 GLU A CA 1
ATOM 684 C C . GLU A 1 81 ? 22.939 -1.009 -19.467 1.00 51.06 81 GLU A C 1
ATOM 686 O O . GLU A 1 81 ? 23.995 -1.158 -20.067 1.00 51.06 81 GLU A O 1
ATOM 691 N N . VAL A 1 82 ? 21.853 -0.549 -20.101 1.00 52.12 82 VAL A N 1
ATOM 692 C CA . VAL A 1 82 ? 21.804 -0.272 -21.557 1.00 52.12 82 VAL A CA 1
ATOM 693 C C . VAL A 1 82 ? 22.485 1.057 -21.937 1.00 52.12 82 VAL A C 1
ATOM 695 O O . VAL A 1 82 ? 22.689 1.341 -23.115 1.00 52.12 82 VAL A O 1
ATOM 698 N N . ARG A 1 83 ? 22.848 1.894 -20.956 1.00 47.09 83 ARG A N 1
ATOM 699 C CA . ARG A 1 83 ? 23.580 3.157 -21.177 1.00 47.09 83 ARG A CA 1
ATOM 700 C C . ARG A 1 83 ? 25.073 3.074 -20.822 1.00 47.09 83 ARG A C 1
ATOM 702 O O . ARG A 1 83 ? 25.728 4.116 -20.842 1.00 47.09 83 ARG A O 1
ATOM 709 N N . GLY A 1 84 ? 25.574 1.883 -20.480 1.00 38.56 84 GLY A N 1
ATOM 710 C CA . GLY A 1 84 ? 26.988 1.604 -20.196 1.00 38.56 84 GLY A CA 1
ATOM 711 C C . GLY A 1 84 ? 27.789 1.230 -21.433 1.00 38.56 84 GLY A C 1
ATOM 712 O O . GLY A 1 84 ? 27.230 0.530 -22.305 1.00 38.56 84 GLY A O 1
#